Protein 2BK9 (pdb70)

Organism: Drosophila melanogaster (NCBI:txid7227)

Structure (mmCIF, N/CA/C/O backbone):
data_2BK9
#
_entry.id   2BK9
#
_cell.length_a   41.752
_cell.length_b   55.835
_cell.length_c   56.163
_cell.angle_alpha   90.00
_cell.angle_beta   90.00
_cell.angle_gamma   90.00
#
_symmetry.space_group_name_H-M   'P 21 21 21'
#
loop_
_entity.id
_entity.type
_entity.pdbx_description
1 polymer CG9734-PA
2 non-polymer 'PROTOPORPHYRIN IX CONTAINING FE'
3 non-polymer '3-CYCLOHEXYL-1-PROPYLSULFONIC ACID'
4 non-polymer 'MAGNESIUM ION'
5 non-polymer 'CHLORIDE ION'
6 water water
#
loop_
_atom_site.group_PDB
_atom_site.id
_atom_site.type_symbol
_atom_site.label_atom_id
_atom_site.label_alt_id
_atom_site.label_comp_id
_atom_site.label_asym_id
_atom_site.label_entity_id
_atom_site.label_seq_id
_atom_site.pdbx_PDB_ins_code
_atom_site.Cartn_x
_atom_site.Cartn_y
_atom_site.Cartn_z
_atom_site.occupancy
_atom_site.B_iso_or_equiv
_atom_site.auth_seq_id
_atom_site.auth_comp_id
_atom_site.auth_asym_id
_atom_site.auth_atom_id
_atom_site.pdbx_PDB_model_num
ATOM 1 N N . MET A 1 1 ? -12.803 13.310 6.870 1.00 23.26 1 MET A N 1
ATOM 2 C CA . MET A 1 1 ? -12.843 12.470 5.676 1.00 21.00 1 MET A CA 1
ATOM 3 C C . MET A 1 1 ? -14.288 12.088 5.451 1.00 19.26 1 MET A C 1
ATOM 4 O O . MET A 1 1 ? -14.948 11.564 6.366 1.00 21.45 1 MET A O 1
ATOM 20 N N . ASN A 1 2 ? -14.794 12.389 4.262 1.00 17.25 2 ASN A N 1
ATOM 21 C CA . ASN A 1 2 ? -16.207 12.192 3.991 1.00 16.27 2 ASN A CA 1
ATOM 22 C C . ASN A 1 2 ? -16.479 10.735 3.674 1.00 14.74 2 ASN A C 1
ATOM 23 O O . ASN A 1 2 ? -15.555 9.875 3.582 1.00 13.18 2 ASN A O 1
ATOM 34 N N . SER A 1 3 ? -17.765 10.425 3.565 1.00 14.52 3 SER A N 1
ATOM 35 C CA . SER A 1 3 ? -18.131 9.032 3.473 1.00 13.49 3 SER A CA 1
ATOM 36 C C . SER A 1 3 ? -17.628 8.419 2.158 1.00 12.46 3 SER A C 1
ATOM 37 O O . SER A 1 3 ? -17.252 7.225 2.141 1.00 11.53 3 SER A O 1
ATOM 50 N N . ASP A 1 4 ? -17.605 9.205 1.082 1.00 13.30 4 ASP A N 1
ATOM 51 C CA . ASP A 1 4 ? -17.055 8.739 -0.183 1.00 12.66 4 ASP A CA 1
ATOM 52 C C . ASP A 1 4 ? -15.572 8.372 -0.023 1.00 10.57 4 ASP A C 1
ATOM 53 O O . ASP A 1 4 ? -15.120 7.386 -0.565 1.00 10.47 4 ASP A O 1
ATOM 62 N N . GLU A 1 5 ? -14.825 9.170 0.704 1.00 10.53 5 GLU A N 1
ATOM 63 C CA . GLU A 1 5 ? -13.406 8.972 0.861 1.00 10.15 5 GLU A CA 1
ATOM 64 C C . GLU A 1 5 ? -13.129 7.690 1.666 1.00 8.85 5 GLU A C 1
ATOM 65 O O . GLU A 1 5 ? -12.217 6.925 1.347 1.00 7.88 5 GLU A O 1
ATOM 77 N N . VAL A 1 6 ? -13.854 7.490 2.740 1.00 8.22 6 VAL A N 1
ATOM 78 C CA . VAL A 1 6 ? -13.710 6.255 3.502 1.00 8.45 6 VAL A CA 1
ATOM 79 C C . VAL A 1 6 ? -13.961 5.050 2.637 1.00 7.29 6 VAL A C 1
ATOM 80 O O . VAL A 1 6 ? -13.219 4.074 2.666 1.00 7.75 6 VAL A O 1
ATOM 93 N N . GLN A 1 7 ? -15.033 5.089 1.869 1.00 7.51 7 GLN A N 1
ATOM 94 C CA . GLN A 1 7 ? -15.376 3.965 1.020 1.00 7.56 7 GLN A CA 1
ATOM 95 C C . GLN A 1 7 ? -14.295 3.736 -0.011 1.00 6.77 7 GLN A C 1
ATOM 96 O O . GLN A 1 7 ? -13.967 2.601 -0.335 1.00 7.06 7 GLN A O 1
ATOM 110 N N . LEU A 1 8 ? -13.770 4.799 -0.590 1.00 7.28 8 LEU A N 1
ATOM 111 C CA . LEU A 1 8 ? -12.711 4.667 -1.575 1.00 7.21 8 LEU A CA 1
ATOM 112 C C . LEU A 1 8 ? -11.479 3.976 -0.986 1.00 6.44 8 LEU A C 1
ATOM 113 O O . LEU A 1 8 ? -10.893 3.106 -1.603 1.00 6.11 8 LEU A O 1
ATOM 142 N N . ILE A 1 9 ? -11.090 4.393 0.205 1.00 5.70 9 ILE A N 1
ATOM 143 C CA . ILE A 1 9 ? -9.946 3.746 0.881 1.00 6.07 9 ILE A CA 1
ATOM 144 C C . ILE A 1 9 ? -10.249 2.250 1.088 1.00 5.67 9 ILE A C 1
ATOM 145 O O . ILE A 1 9 ? -9.441 1.395 0.743 1.00 6.09 9 ILE A O 1
ATOM 168 N N . LYS A 1 10 ? -11.411 1.948 1.616 1.00 6.15 10 LYS A N 1
ATOM 169 C CA . LYS A 1 10 ? -11.736 0.554 1.869 1.00 6.81 10 LYS A CA 1
ATOM 170 C C . LYS A 1 10 ? -11.697 -0.292 0.616 1.00 6.38 10 LYS A C 1
ATOM 171 O O . LYS A 1 10 ? -11.116 -1.379 0.601 1.00 7.11 10 LYS A O 1
ATOM 190 N N . LYS A 1 11 ? -12.340 0.180 -0.426 1.00 6.59 11 LYS A N 1
ATOM 191 C CA . LYS A 1 11 ? -12.452 -0.609 -1.634 1.00 6.43 11 LYS A CA 1
ATOM 192 C C . LYS A 1 11 ? -11.089 -0.743 -2.334 1.00 5.59 11 LYS A C 1
ATOM 193 O O . LYS A 1 11 ? -10.753 -1.819 -2.791 1.00 7.21 11 LYS A O 1
ATOM 212 N N . THR A 1 12 ? -10.317 0.331 -2.436 1.00 5.95 12 THR A N 1
ATOM 213 C CA . THR A 1 12 ? -9.009 0.233 -3.099 1.00 5.50 12 THR A CA 1
ATOM 214 C C . THR A 1 12 ? -8.012 -0.572 -2.284 1.00 5.87 12 THR A C 1
ATOM 215 O O . THR A 1 12 ? -7.142 -1.211 -2.877 1.00 7.34 12 THR A O 1
ATOM 226 N N . TRP A 1 13 ? -8.153 -0.604 -0.972 1.00 5.29 13 TRP A N 1
ATOM 227 C CA . TRP A 1 13 ? -7.280 -1.403 -0.130 1.00 5.19 13 TRP A CA 1
ATOM 228 C C . TRP A 1 13 ? -7.439 -2.903 -0.374 1.00 5.22 13 TRP A C 1
ATOM 229 O O . TRP A 1 13 ? -6.494 -3.634 -0.175 1.00 4.98 13 TRP A O 1
ATOM 250 N N . GLU A 1 14 ? -8.624 -3.325 -0.831 1.00 5.64 14 GLU A N 1
ATOM 251 C CA . GLU A 1 14 ? -8.870 -4.739 -1.014 1.00 6.15 14 GLU A CA 1
ATOM 252 C C . GLU A 1 14 ? -7.807 -5.370 -1.908 1.00 5.62 14 GLU A C 1
ATOM 253 O O . GLU A 1 14 ? -7.497 -6.544 -1.730 1.00 6.87 14 GLU A O 1
ATOM 265 N N . ILE A 1 15 ? -7.324 -4.661 -2.922 1.00 6.05 15 ILE A N 1
ATOM 266 C CA . ILE A 1 15 ? -6.369 -5.248 -3.864 1.00 6.07 15 ILE A CA 1
ATOM 267 C C . ILE A 1 15 ? -5.023 -5.540 -3.175 1.00 5.52 15 ILE A C 1
ATOM 268 O O . ILE A 1 15 ? -4.621 -6.697 -3.096 1.00 6.41 15 ILE A O 1
ATOM 284 N N . PRO A 1 16 ? -4.297 -4.552 -2.643 1.00 4.85 16 PRO A N 1
ATOM 285 C CA . PRO A 1 16 ? -2.981 -4.862 -2.045 1.00 5.10 16 PRO A CA 1
ATOM 286 C C . PRO A 1 16 ? -3.115 -5.737 -0.809 1.00 5.11 16 PRO A C 1
ATOM 287 O O . PRO A 1 16 ? -2.214 -6.540 -0.542 1.00 5.67 16 PRO A O 1
ATOM 298 N N . VAL A 1 17 ? -4.167 -5.600 -0.013 1.00 5.02 17 VAL A N 1
ATOM 299 C CA . VAL A 1 17 ? -4.267 -6.382 1.200 1.00 5.33 17 VAL A CA 1
ATOM 300 C C . VAL A 1 17 ? -4.562 -7.844 0.891 1.00 5.44 17 VAL A C 1
ATOM 301 O O . VAL A 1 17 ? -4.374 -8.711 1.759 1.00 6.38 17 VAL A O 1
ATOM 314 N N . ALA A 1 18 ? -5.001 -8.175 -0.328 1.00 5.27 18 ALA A N 1
ATOM 315 C CA . ALA A 1 18 ? -5.218 -9.552 -0.706 1.00 5.73 18 ALA A CA 1
ATOM 316 C C . ALA A 1 18 ? -3.923 -10.344 -0.674 1.00 5.21 18 ALA A C 1
ATOM 317 O O . ALA A 1 18 ? -3.948 -11.568 -0.532 1.00 6.12 18 ALA A O 1
ATOM 324 N N . THR A 1 19 ? -2.788 -9.676 -0.834 1.00 5.45 19 THR A N 1
ATOM 325 C CA . THR A 1 19 ? -1.466 -10.308 -0.865 1.00 5.48 19 THR A CA 1
ATOM 326 C C . THR A 1 19 ? -0.526 -9.620 0.108 1.00 5.38 19 THR A C 1
ATOM 327 O O . THR A 1 19 ? 0.391 -8.907 -0.306 1.00 5.59 19 THR A O 1
ATOM 338 N N . PRO A 1 20 ? -0.710 -9.813 1.393 1.00 5.73 20 PRO A N 1
ATOM 339 C CA . PRO A 1 20 ? 0.182 -9.109 2.345 1.00 6.16 20 PRO A CA 1
ATOM 340 C C . PRO A 1 20 ? 1.663 -9.383 2.125 1.00 6.13 20 PRO A C 1
ATOM 341 O O . PRO A 1 20 ? 2.466 -8.482 2.267 1.00 6.46 20 PRO A O 1
ATOM 352 N N . THR A 1 21 ? 2.024 -10.608 1.765 1.00 5.37 21 THR A N 1
ATOM 353 C CA . THR A 1 21 ? 3.424 -10.954 1.590 1.00 6.02 21 THR A CA 1
ATOM 354 C C . THR A 1 21 ? 4.045 -10.103 0.479 1.00 5.34 21 THR A C 1
ATOM 355 O O . THR A 1 21 ? 5.034 -9.399 0.691 1.00 5.45 21 THR A O 1
ATOM 366 N N . ASP A 1 22 ? 3.455 -10.144 -0.695 1.00 4.70 22 ASP A N 1
ATOM 367 C CA . ASP A 1 22 ? 4.029 -9.378 -1.808 1.00 4.67 22 ASP A CA 1
ATOM 368 C C . ASP A 1 22 ? 3.923 -7.889 -1.611 1.00 4.98 22 ASP A C 1
ATOM 369 O O . ASP A 1 22 ? 4.826 -7.140 -1.966 1.00 4.76 22 ASP A O 1
ATOM 378 N N . SER A 1 23 ? 2.776 -7.433 -1.105 1.00 4.90 23 SER A N 1
ATOM 379 C CA . SER A 1 23 ? 2.548 -6.004 -0.960 1.00 5.00 23 SER A CA 1
ATOM 380 C C . SER A 1 23 ? 3.508 -5.421 0.081 1.00 4.50 23 SER A C 1
ATOM 381 O O . SER A 1 23 ? 4.111 -4.377 -0.117 1.00 4.97 23 SER A O 1
ATOM 389 N N . GLY A 1 24 ? 3.608 -6.110 1.204 1.00 4.86 24 GLY A N 1
ATOM 390 C CA . GLY A 1 24 ? 4.567 -5.673 2.227 1.00 4.60 24 GLY A CA 1
ATOM 391 C C . GLY A 1 24 ? 6.004 -5.742 1.738 1.00 4.41 24 GLY A C 1
ATOM 392 O O . GLY A 1 24 ? 6.793 -4.860 2.062 1.00 5.17 24 GLY A O 1
ATOM 396 N N . ALA A 1 25 ? 6.348 -6.764 0.968 1.00 4.52 25 ALA A N 1
ATOM 397 C CA . ALA A 1 25 ? 7.705 -6.867 0.449 1.00 4.71 25 ALA A CA 1
ATOM 398 C C . ALA A 1 25 ? 7.992 -5.758 -0.556 1.00 4.25 2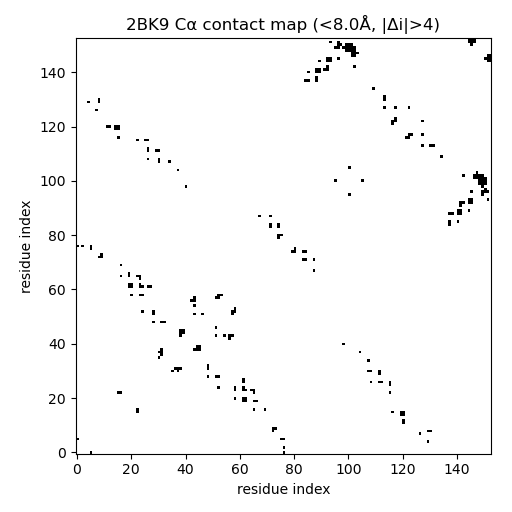5 ALA A C 1
ATOM 399 O O . ALA A 1 25 ? 9.118 -5.264 -0.606 1.00 4.71 25 ALA A O 1
ATOM 406 N N . ALA A 1 26 ? 6.990 -5.339 -1.322 1.00 4.17 26 ALA A N 1
ATOM 407 C CA . ALA A 1 26 ? 7.194 -4.223 -2.250 1.00 4.47 26 ALA A CA 1
ATOM 408 C C . ALA A 1 26 ? 7.523 -2.943 -1.482 1.00 4.80 26 ALA A C 1
ATOM 409 O O . ALA A 1 26 ? 8.409 -2.170 -1.855 1.00 5.32 26 ALA A O 1
ATOM 416 N N . ILE A 1 27 ? 6.794 -2.691 -0.408 1.00 4.32 27 ILE A N 1
ATOM 417 C CA . ILE A 1 27 ? 7.050 -1.555 0.440 1.00 4.64 27 ILE A CA 1
ATOM 418 C C . ILE A 1 27 ? 8.447 -1.627 1.028 1.00 4.62 27 ILE A C 1
ATOM 419 O O . ILE A 1 27 ? 9.247 -0.679 0.921 1.00 4.94 27 ILE A O 1
ATOM 435 N N . LEU A 1 28 ? 8.768 -2.742 1.682 1.00 4.37 28 LEU A N 1
ATOM 436 C CA . LEU A 1 28 ? 10.005 -2.757 2.435 1.00 4.76 28 LEU A CA 1
ATOM 437 C C . LEU A 1 28 ? 11.240 -2.897 1.558 1.00 5.20 28 LEU A C 1
ATOM 438 O O . LEU A 1 28 ? 12.259 -2.277 1.845 1.00 5.75 28 LEU A O 1
ATOM 467 N N . THR A 1 29 ? 11.173 -3.663 0.475 1.00 4.75 29 THR A N 1
ATOM 468 C CA . THR A 1 29 ? 12.304 -3.656 -0.441 1.00 4.93 29 THR A CA 1
ATOM 469 C C . THR A 1 29 ? 12.548 -2.257 -1.020 1.00 5.43 29 THR A C 1
ATOM 470 O O . THR A 1 29 ? 13.699 -1.855 -1.146 1.00 6.49 29 THR A O 1
ATOM 481 N N . GLN A 1 30 ? 11.486 -1.521 -1.351 1.00 5.15 30 GLN A N 1
ATOM 482 C CA . GLN A 1 30 ? 11.679 -0.198 -1.919 1.00 5.75 30 GLN A CA 1
ATOM 483 C C . GLN A 1 30 ? 12.294 0.745 -0.883 1.00 5.39 30 GLN A C 1
ATOM 484 O O . GLN A 1 30 ? 13.157 1.554 -1.195 1.00 6.16 30 GLN A O 1
ATOM 498 N N . PHE A 1 31 ? 11.805 0.639 0.343 1.00 5.01 31 PHE A N 1
ATOM 499 C CA . PHE A 1 31 ? 12.358 1.421 1.439 1.00 4.53 31 PHE A CA 1
ATOM 500 C C . PHE A 1 31 ? 13.874 1.209 1.544 1.00 4.45 31 PHE A C 1
ATOM 501 O O . PHE A 1 31 ? 14.633 2.162 1.611 1.00 5.09 31 PHE A O 1
ATOM 518 N N . PHE A 1 32 ? 14.282 -0.047 1.567 1.00 4.44 32 PHE A N 1
ATOM 519 C CA . PHE A 1 32 ? 15.704 -0.334 1.740 1.00 5.30 32 PHE A CA 1
ATOM 520 C C . PHE A 1 32 ? 16.530 -0.057 0.483 1.00 5.26 32 PHE A C 1
ATOM 521 O O . PHE A 1 32 ? 17.700 0.273 0.587 1.00 6.38 32 PHE A O 1
ATOM 538 N N . ASN A 1 33 ? 15.924 -0.209 -0.689 1.00 5.20 33 ASN A N 1
ATOM 539 C CA . ASN A 1 33 ? 16.634 0.111 -1.925 1.00 5.08 33 ASN A CA 1
ATOM 540 C C . ASN A 1 33 ? 16.939 1.578 -2.031 1.00 5.51 33 ASN A C 1
ATOM 541 O O . ASN A 1 33 ? 18.057 1.979 -2.368 1.00 6.88 33 ASN A O 1
ATOM 552 N N . ARG A 1 34 ? 15.930 2.414 -1.763 1.00 5.23 34 ARG A N 1
ATOM 553 C CA . ARG A 1 34 ? 16.112 3.884 -1.827 1.00 5.45 34 ARG A CA 1
ATOM 554 C C . ARG A 1 34 ? 16.899 4.414 -0.633 1.00 5.37 34 ARG A C 1
ATOM 555 O O . ARG A 1 34 ? 17.649 5.351 -0.786 1.00 6.59 34 ARG A O 1
ATOM 576 N N . PHE A 1 35 ? 16.681 3.823 0.532 1.00 5.19 35 PHE A N 1
ATOM 577 C CA . PHE A 1 35 ? 17.167 4.368 1.793 1.00 4.92 35 PHE A CA 1
ATOM 578 C C . PHE A 1 35 ? 17.869 3.261 2.593 1.00 4.75 35 PHE A C 1
ATOM 579 O O . PHE A 1 35 ? 17.373 2.813 3.622 1.00 5.11 35 PHE A O 1
ATOM 596 N N . PRO A 1 36 ? 19.007 2.790 2.088 1.00 5.49 36 PRO A N 1
ATOM 597 C CA . PRO A 1 36 ? 19.672 1.631 2.685 1.00 5.89 36 PRO A CA 1
ATOM 598 C C . PRO A 1 36 ? 20.147 1.775 4.113 1.00 5.93 36 PRO A C 1
ATOM 599 O O . PRO A 1 36 ? 20.331 0.767 4.772 1.00 6.23 36 PRO A O 1
ATOM 610 N N . SER A 1 37 ? 20.315 2.986 4.600 1.00 5.85 37 SER A N 1
ATOM 611 C CA . SER A 1 37 ? 20.751 3.136 5.974 1.00 6.61 37 SER A CA 1
ATOM 612 C C . SER A 1 37 ? 19.786 2.441 6.933 1.00 5.85 37 SER A C 1
ATOM 613 O O . SER A 1 37 ? 20.217 1.936 7.961 1.00 7.49 37 SER A O 1
ATOM 621 N N . ASN A 1 38 ? 18.502 2.372 6.574 1.00 5.39 38 ASN A N 1
ATOM 622 C CA . ASN A 1 38 ? 17.501 1.784 7.427 1.00 5.30 38 ASN A CA 1
ATOM 623 C C . ASN A 1 38 ? 17.714 0.273 7.645 1.00 5.30 38 ASN A C 1
ATOM 624 O O . ASN A 1 38 ? 17.283 -0.249 8.650 1.00 5.69 38 ASN A O 1
ATOM 635 N N . LEU A 1 39 ? 18.383 -0.404 6.705 1.00 5.62 39 LEU A N 1
ATOM 636 C CA . LEU A 1 39 ? 18.691 -1.805 6.897 1.00 6.04 39 LEU A CA 1
ATOM 637 C C . LEU A 1 39 ? 19.416 -2.074 8.175 1.00 6.60 39 LEU A C 1
ATOM 638 O O . LEU A 1 39 ? 19.234 -3.130 8.785 1.00 7.60 39 LEU A O 1
ATOM 667 N N . GLU A 1 40 ? 20.292 -1.149 8.574 1.00 6.48 40 GLU A N 1
ATOM 668 C CA . GLU A 1 40 ? 21.159 -1.366 9.695 1.00 7.88 40 GLU A CA 1
ATOM 669 C C . GLU A 1 40 ? 20.398 -1.504 10.996 1.00 7.88 40 GLU A C 1
ATOM 670 O O . GLU A 1 40 ? 20.960 -2.014 11.980 1.00 8.81 40 GLU A O 1
ATOM 682 N N . LYS A 1 41 ? 19.151 -1.064 11.055 1.00 6.53 41 LYS A N 1
ATOM 683 C CA . LYS A 1 41 ? 18.354 -1.174 12.260 1.00 6.94 41 LYS A CA 1
ATOM 684 C C . LYS A 1 41 ? 17.878 -2.605 12.516 1.00 7.03 41 LYS A C 1
ATOM 685 O O . LYS A 1 41 ? 17.440 -2.906 13.601 1.00 7.99 41 LYS A O 1
ATOM 704 N N . PHE A 1 42 ? 17.934 -3.460 11.493 1.00 7.25 42 PHE A N 1
ATOM 705 C CA . PHE A 1 42 ? 17.331 -4.796 11.550 1.00 7.50 42 PHE A CA 1
ATOM 706 C C . PHE A 1 42 ? 18.397 -5.881 11.623 1.00 8.33 42 PHE A C 1
ATOM 707 O O . PHE A 1 42 ? 19.484 -5.744 11.085 1.00 8.97 42 PHE A O 1
ATOM 724 N N . PRO A 1 43 ? 18.042 -7.051 12.144 1.00 9.44 43 PRO A N 1
ATOM 725 C CA . PRO A 1 43 ? 19.001 -8.157 12.205 1.00 10.68 43 PRO A CA 1
ATOM 726 C C . PRO A 1 43 ? 19.422 -8.720 10.863 1.00 9.84 43 PRO A C 1
ATOM 727 O O . PRO A 1 43 ? 20.481 -9.312 10.720 1.00 11.35 43 PRO A O 1
ATOM 738 N N . PHE A 1 44 ? 18.595 -8.476 9.859 1.00 9.09 44 PHE A N 1
ATOM 739 C CA . PHE A 1 44 ? 18.851 -8.869 8.496 1.00 8.86 44 PHE A CA 1
ATOM 740 C C . PHE A 1 44 ? 19.632 -7.825 7.710 1.00 8.32 44 PHE A C 1
ATOM 741 O O . PHE A 1 44 ? 19.659 -7.874 6.480 1.00 8.13 44 PHE A O 1
ATOM 758 N N . ARG A 1 45 ? 20.316 -6.918 8.416 1.00 8.30 45 ARG A N 1
ATOM 759 C CA . ARG A 1 45 ? 21.067 -5.861 7.781 1.00 9.07 45 ARG A CA 1
ATOM 760 C C . ARG A 1 45 ? 22.012 -6.275 6.686 1.00 8.95 45 ARG A C 1
ATOM 761 O O . ARG A 1 45 ? 22.230 -5.476 5.771 1.00 10.95 45 ARG A O 1
ATOM 782 N N . ASP A 1 46 ? 22.600 -7.463 6.788 1.00 9.73 46 ASP A N 1
ATOM 783 C CA . ASP A 1 46 ? 23.566 -7.915 5.790 1.00 10.33 46 ASP A CA 1
ATOM 784 C C . ASP A 1 46 ? 23.017 -8.886 4.754 1.00 10.63 46 ASP A C 1
ATOM 785 O O . ASP A 1 46 ? 23.791 -9.458 3.998 1.00 13.61 46 ASP A O 1
ATOM 794 N N . VAL A 1 47 ? 21.716 -9.085 4.712 1.00 9.17 47 VAL A N 1
ATOM 795 C CA . VAL A 1 47 ? 21.113 -9.941 3.704 1.00 8.72 47 VAL A CA 1
ATOM 796 C C . VAL A 1 47 ? 21.122 -9.182 2.393 1.00 9.67 47 VAL A C 1
ATOM 797 O O . VAL A 1 47 ? 20.688 -8.016 2.349 1.00 10.51 47 VAL A O 1
ATOM 810 N N . PRO A 1 48 ? 21.602 -9.817 1.312 1.00 10.83 48 PRO A N 1
ATOM 811 C CA . PRO A 1 48 ? 21.570 -9.166 0.003 1.00 11.07 48 PRO A CA 1
ATOM 812 C C . PRO A 1 48 ? 20.191 -8.656 -0.396 1.00 9.73 48 PRO A C 1
ATOM 813 O O . PRO A 1 48 ? 19.195 -9.316 -0.081 1.00 8.45 48 PRO A O 1
ATOM 824 N N . LEU A 1 49 ? 20.124 -7.525 -1.098 1.00 11.06 49 LEU A N 1
ATOM 825 C CA . LEU A 1 49 ? 18.839 -6.944 -1.436 1.00 10.21 49 LEU A CA 1
ATOM 826 C C . LEU A 1 49 ? 17.866 -7.959 -2.070 1.00 8.80 49 LEU A C 1
ATOM 827 O O . LEU A 1 49 ? 16.684 -7.999 -1.720 1.00 9.90 49 LEU A O 1
ATOM 843 N N . GLU A 1 50 ? 18.352 -8.746 -3.025 1.00 7.60 50 GLU A N 1
ATOM 844 C CA . GLU A 1 50 ? 17.511 -9.702 -3.731 1.00 7.48 50 GLU A CA 1
ATOM 845 C C . GLU A 1 50 ? 17.018 -10.841 -2.877 1.00 6.62 50 GLU A C 1
ATOM 846 O O . GLU A 1 50 ? 16.155 -11.565 -3.303 1.00 7.19 50 GLU A O 1
ATOM 858 N N . GLU A 1 51 ? 17.655 -11.034 -1.718 1.00 5.74 51 GLU A N 1
ATOM 859 C CA . GLU A 1 51 ? 17.300 -12.092 -0.795 1.00 6.11 51 GLU A CA 1
ATOM 860 C C . GLU A 1 51 ? 16.468 -11.613 0.373 1.00 5.56 51 GLU A C 1
ATOM 861 O O . GLU A 1 51 ? 16.034 -12.420 1.179 1.00 6.13 51 GLU A O 1
ATOM 873 N N . LEU A 1 52 ? 16.227 -10.304 0.506 1.00 5.92 52 LEU A N 1
ATOM 874 C CA . LEU A 1 52 ? 15.497 -9.820 1.658 1.00 6.44 52 LEU A CA 1
ATOM 875 C C . LEU A 1 52 ? 14.144 -10.473 1.826 1.00 6.20 52 LEU A C 1
ATOM 876 O O . LEU A 1 52 ? 13.764 -10.801 2.944 1.00 6.47 52 LEU A O 1
ATOM 892 N N . SER A 1 53 ? 13.379 -10.631 0.748 1.00 6.01 53 SER A N 1
ATOM 893 C CA . SER A 1 53 ? 12.025 -11.141 0.908 1.00 6.81 53 SER A CA 1
ATOM 894 C C . SER A 1 53 ? 11.995 -12.593 1.352 1.00 6.63 53 SER A C 1
ATOM 895 O O . SER A 1 53 ? 10.943 -13.062 1.794 1.00 7.82 53 SER A O 1
ATOM 903 N N . GLY A 1 54 ? 13.135 -13.303 1.260 1.00 5.91 54 GLY A N 1
ATOM 904 C CA . GLY A 1 54 ? 13.213 -14.639 1.798 1.00 6.91 54 GLY A CA 1
ATOM 905 C C . GLY A 1 54 ? 13.508 -14.707 3.263 1.00 6.08 54 GLY A C 1
ATOM 906 O O . GLY A 1 54 ? 13.486 -15.804 3.831 1.00 7.44 54 GLY A O 1
ATOM 910 N N . ASN A 1 55 ? 13.776 -13.598 3.896 1.00 5.65 55 ASN A N 1
ATOM 911 C CA . ASN A 1 55 ? 14.177 -13.603 5.296 1.00 4.97 55 ASN A CA 1
ATOM 912 C C . ASN A 1 55 ? 12.926 -13.506 6.167 1.00 5.39 55 ASN A C 1
ATOM 913 O O . ASN A 1 55 ? 12.058 -12.671 5.956 1.00 5.73 55 ASN A O 1
ATOM 924 N N . ALA A 1 56 ? 12.853 -14.370 7.162 1.00 5.90 56 ALA A N 1
ATOM 925 C CA . ALA A 1 56 ? 11.659 -14.457 7.986 1.00 6.56 56 ALA A CA 1
ATOM 926 C C . ALA A 1 56 ? 11.364 -13.189 8.795 1.00 6.59 56 ALA A C 1
ATOM 927 O O . ALA A 1 56 ? 10.208 -12.801 8.942 1.00 6.50 56 ALA A O 1
ATOM 934 N N . ARG A 1 57 ? 12.406 -12.546 9.286 1.00 6.13 57 ARG A N 1
ATOM 935 C CA . ARG A 1 57 ? 12.197 -11.332 10.024 1.00 6.43 57 ARG A CA 1
ATOM 936 C C . ARG A 1 57 ? 11.807 -10.179 9.115 1.00 5.85 57 ARG A C 1
ATOM 937 O O . ARG A 1 57 ? 11.016 -9.330 9.503 1.00 5.95 57 ARG A O 1
ATOM 958 N N . PHE A 1 58 ? 12.371 -10.115 7.913 1.00 5.44 58 PHE A N 1
ATOM 959 C CA . PHE A 1 58 ? 11.885 -9.172 6.944 1.00 5.24 58 PHE A CA 1
ATOM 960 C C . PHE A 1 58 ? 10.408 -9.381 6.695 1.00 5.31 58 PHE A C 1
ATOM 961 O O . PHE A 1 58 ? 9.612 -8.446 6.702 1.00 5.88 58 PHE A O 1
ATOM 978 N N . ARG A 1 59 ? 10.025 -10.629 6.481 1.00 5.33 59 ARG A N 1
ATOM 979 C CA . ARG A 1 59 ? 8.625 -10.953 6.195 1.00 6.10 59 ARG A CA 1
ATOM 980 C C . ARG A 1 59 ? 7.706 -10.557 7.343 1.00 6.24 59 ARG A C 1
ATOM 981 O O . ARG A 1 59 ? 6.620 -10.065 7.107 1.00 7.24 59 ARG A O 1
ATOM 1020 N N . ALA A 1 60 ? 8.184 -10.729 8.571 1.00 6.20 60 ALA A N 1
ATOM 1021 C CA . ALA A 1 60 ? 7.396 -10.364 9.703 1.00 6.71 60 ALA A CA 1
ATOM 1022 C C . ALA A 1 60 ? 7.154 -8.852 9.728 1.00 6.46 60 ALA A C 1
ATOM 1023 O O . ALA A 1 60 ? 6.053 -8.418 10.000 1.00 7.68 60 ALA A O 1
ATOM 1030 N N . HIS A 1 61 ? 8.187 -8.051 9.478 1.00 5.90 61 HIS A N 1
ATOM 1031 C CA . HIS A 1 61 ? 7.985 -6.604 9.510 1.00 6.17 61 HIS A CA 1
ATOM 1032 C C . HIS A 1 61 ? 7.120 -6.131 8.348 1.00 6.31 61 HIS A C 1
ATOM 1033 O O . HIS A 1 61 ? 6.281 -5.258 8.497 1.00 6.84 61 HIS A O 1
ATOM 1047 N N . ALA A 1 62 ? 7.357 -6.724 7.167 1.00 6.21 62 ALA A N 1
ATOM 1048 C CA . ALA A 1 62 ? 6.563 -6.390 6.015 1.00 7.08 62 ALA A CA 1
ATOM 1049 C C . ALA A 1 62 ? 5.072 -6.626 6.297 1.00 7.72 62 ALA A C 1
ATOM 1050 O O . ALA A 1 62 ? 4.192 -5.835 5.950 1.00 7.66 62 ALA A O 1
ATOM 1057 N N . GLY A 1 63 ? 4.792 -7.779 6.876 1.00 8.63 63 GLY A N 1
ATOM 1058 C CA . GLY A 1 63 ? 3.430 -8.173 7.218 1.00 10.25 63 GLY A CA 1
ATOM 1059 C C . GLY A 1 63 ? 2.834 -7.285 8.289 1.00 8.43 63 GLY A C 1
ATOM 1060 O O . GLY A 1 63 ? 1.631 -6.966 8.221 1.00 10.57 63 GLY A O 1
ATOM 1064 N N . ARG A 1 64 ? 3.640 -6.820 9.242 1.00 9.34 64 ARG A N 1
ATOM 1065 C CA . ARG A 1 64 ? 3.176 -5.886 10.249 1.00 9.24 64 ARG A CA 1
ATOM 1066 C C . ARG A 1 64 ? 2.711 -4.605 9.630 1.00 8.46 64 ARG A C 1
ATOM 1067 O O . ARG A 1 64 ? 1.714 -4.051 10.058 1.00 8.57 64 ARG A O 1
ATOM 1088 N N . ILE A 1 65 ? 3.449 -4.070 8.682 1.00 7.20 65 ILE A N 1
ATOM 1089 C CA . ILE A 1 65 ? 3.019 -2.810 8.072 1.00 6.62 65 ILE A CA 1
ATOM 1090 C C . ILE A 1 65 ? 1.633 -3.016 7.448 1.00 6.34 65 ILE A C 1
ATOM 1091 O O . ILE A 1 65 ? 0.741 -2.200 7.614 1.00 6.89 65 ILE A O 1
ATOM 1107 N N . ILE A 1 66 ? 1.471 -4.087 6.680 1.00 5.96 66 ILE A N 1
ATOM 1108 C CA . ILE A 1 66 ? 0.162 -4.344 6.053 1.00 6.11 66 ILE A CA 1
ATOM 1109 C C . ILE A 1 66 ? -0.949 -4.527 7.096 1.00 6.44 66 ILE A C 1
ATOM 1110 O O . ILE A 1 66 ? -2.031 -3.959 6.964 1.00 6.17 66 ILE A O 1
ATOM 1126 N N . ARG A 1 67 ? -0.680 -5.306 8.133 1.00 5.89 67 ARG A N 1
ATOM 1127 C CA . ARG A 1 67 ? -1.711 -5.587 9.125 1.00 6.77 67 ARG A CA 1
ATOM 1128 C C . ARG A 1 67 ? -2.091 -4.371 9.934 1.00 6.07 67 ARG A C 1
ATOM 1129 O O . ARG A 1 67 ? -3.250 -4.208 10.291 1.00 6.77 67 ARG A O 1
ATOM 1150 N N . VAL A 1 68 ? -1.128 -3.512 10.269 1.00 5.92 68 VAL A N 1
ATOM 1151 C CA . VAL A 1 68 ? -1.447 -2.322 11.011 1.00 5.87 68 VAL A CA 1
ATOM 1152 C C . VAL A 1 68 ? -2.269 -1.351 10.157 1.00 5.50 68 VAL A C 1
ATOM 1153 O O . VAL A 1 68 ? -3.199 -0.731 10.661 1.00 5.41 68 VAL A O 1
ATOM 1166 N N . PHE A 1 69 ? -1.920 -1.201 8.888 1.00 5.49 69 PHE A N 1
ATOM 1167 C CA . PHE A 1 69 ? -2.798 -0.445 8.013 1.00 5.55 69 PHE A CA 1
ATOM 1168 C C . PHE A 1 69 ? -4.177 -1.070 7.899 1.00 5.40 69 PHE A C 1
ATOM 1169 O O . PHE A 1 69 ? -5.173 -0.374 7.923 1.00 5.76 69 PHE A O 1
ATOM 1186 N N . ASP A 1 70 ? -4.249 -2.396 7.843 1.00 5.90 70 ASP A N 1
ATOM 1187 C CA . ASP A 1 70 ? -5.559 -3.033 7.755 1.00 6.03 70 ASP A CA 1
ATOM 1188 C C . ASP A 1 70 ? -6.408 -2.743 9.003 1.00 6.68 70 ASP A C 1
ATOM 1189 O O . ASP A 1 70 ? -7.595 -2.420 8.899 1.00 6.86 70 ASP A O 1
ATOM 1198 N N . GLU A 1 71 ? -5.771 -2.842 10.160 1.00 6.16 71 GLU A N 1
ATOM 1199 C CA . GLU A 1 71 ? -6.456 -2.511 11.393 1.00 6.73 71 GLU A CA 1
ATOM 1200 C C . GLU A 1 71 ? -6.987 -1.077 11.409 1.00 6.72 71 GLU A C 1
ATOM 1201 O O . GLU A 1 71 ? -8.093 -0.808 11.904 1.00 8.40 71 GLU A O 1
ATOM 1213 N N . SER A 1 72 ? -6.189 -0.185 10.868 1.00 6.11 72 SER A N 1
ATOM 1214 C CA . SER A 1 72 ? -6.509 1.223 10.808 1.00 6.05 72 SER A CA 1
ATOM 1215 C C . SER A 1 72 ? -7.686 1.469 9.888 1.00 6.25 72 SER A C 1
ATOM 1216 O O . SER A 1 72 ? -8.634 2.219 10.222 1.00 6.64 72 SER A O 1
ATOM 1224 N N . ILE A 1 73 ? -7.670 0.850 8.727 1.00 5.61 73 ILE A N 1
ATOM 1225 C CA . ILE A 1 73 ? -8.714 1.062 7.755 1.00 5.96 73 ILE A CA 1
ATOM 1226 C C . ILE A 1 73 ? -10.026 0.500 8.258 1.00 7.48 73 ILE A C 1
ATOM 1227 O O . ILE A 1 73 ? -11.092 1.069 7.966 1.00 7.73 73 ILE A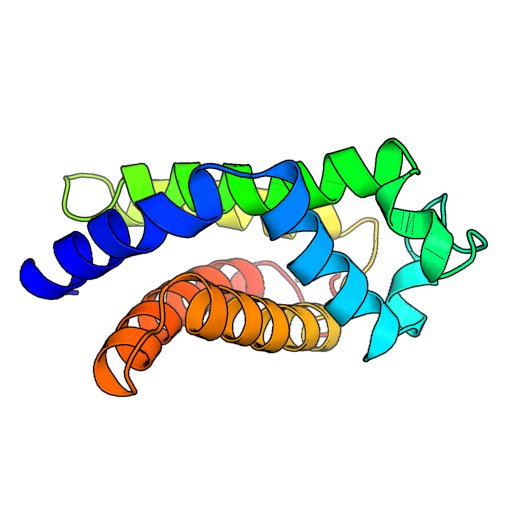 O 1
ATOM 1243 N N . GLN A 1 74 ? -9.967 -0.583 9.028 1.00 7.72 74 GLN A N 1
ATOM 1244 C CA . GLN A 1 74 ? -11.157 -1.174 9.580 1.00 9.08 74 GLN A CA 1
ATOM 1245 C C . GLN A 1 74 ? -11.978 -0.238 10.446 1.00 8.81 74 GLN A C 1
ATOM 1246 O O . GLN A 1 74 ? -13.192 -0.418 10.581 1.00 11.49 74 GLN A O 1
ATOM 1260 N N . VAL A 1 75 ? -11.356 0.730 11.119 1.00 8.10 75 VAL A N 1
ATOM 1261 C CA . VAL A 1 75 ? -12.079 1.598 12.028 1.00 8.65 75 VAL A CA 1
ATOM 1262 C C . VAL A 1 75 ? -12.689 2.823 11.385 1.00 7.95 75 VAL A C 1
ATOM 1263 O O . VAL A 1 75 ? -13.465 3.533 11.992 1.00 9.32 75 VAL A O 1
ATOM 1276 N N . LEU A 1 76 ? -12.320 3.094 10.142 1.00 8.55 76 LEU A N 1
ATOM 1277 C CA . LEU A 1 76 ? -12.746 4.345 9.508 1.00 8.61 76 LEU A CA 1
ATOM 1278 C C . LEU A 1 76 ? -14.252 4.499 9.345 1.00 10.46 76 LEU A C 1
ATOM 1279 O O . LEU A 1 76 ? -14.909 3.533 8.986 1.00 12.21 76 LEU A O 1
ATOM 1295 N N . GLY A 1 77 ? -14.718 5.744 9.523 1.00 12.38 77 GLY A N 1
ATOM 1296 C CA . GLY A 1 77 ? -16.092 6.174 9.313 1.00 13.49 77 GLY A CA 1
ATOM 1297 C C . GLY A 1 77 ? -17.068 5.797 10.363 1.00 12.96 77 GLY A C 1
ATOM 1298 O O . GLY A 1 77 ? -18.273 6.117 10.214 0.80 13.52 77 GLY A O 1
ATOM 1302 N N . GLN A 1 78 ? -16.600 5.084 11.396 1.00 11.29 78 GLN A N 1
ATOM 1303 C CA . GLN A 1 78 ? -17.450 4.669 12.496 1.00 11.47 78 GLN A CA 1
ATOM 1304 C C . GLN A 1 78 ? -17.016 5.249 13.788 1.00 9.58 78 GLN A C 1
ATOM 1305 O O . GLN A 1 78 ? -15.904 5.739 13.918 1.00 8.22 78 GLN A O 1
ATOM 1319 N N . ASP A 1 79 ? -17.917 5.145 14.741 1.00 9.95 79 ASP A N 1
ATOM 1320 C CA . ASP A 1 79 ? -17.685 5.802 15.990 1.00 8.86 79 ASP A CA 1
ATOM 1321 C C . ASP A 1 79 ? -16.420 5.256 16.602 1.00 7.43 79 ASP A C 1
ATOM 1322 O O . ASP A 1 79 ? -16.133 4.065 16.471 1.00 8.82 79 ASP A O 1
ATOM 1331 N N . GLY A 1 80 ? -15.645 6.109 17.255 1.00 7.20 80 GLY A N 1
ATOM 1332 C CA . GLY A 1 80 ? -14.405 5.726 17.873 1.00 7.76 80 GLY A CA 1
ATOM 1333 C C . GLY A 1 80 ? -13.212 5.713 16.943 1.00 6.90 80 GLY A C 1
ATOM 1334 O O . GLY A 1 80 ? -12.111 5.381 17.364 1.00 8.01 80 GLY A O 1
ATOM 1338 N N . ASP A 1 81 ? -13.392 6.124 15.707 1.00 6.95 81 ASP A N 1
ATOM 1339 C CA . ASP A 1 81 ? -12.318 6.085 14.737 1.00 7.51 81 ASP A CA 1
ATOM 1340 C C . ASP A 1 81 ? -11.081 6.853 15.175 1.00 5.92 81 ASP A C 1
ATOM 13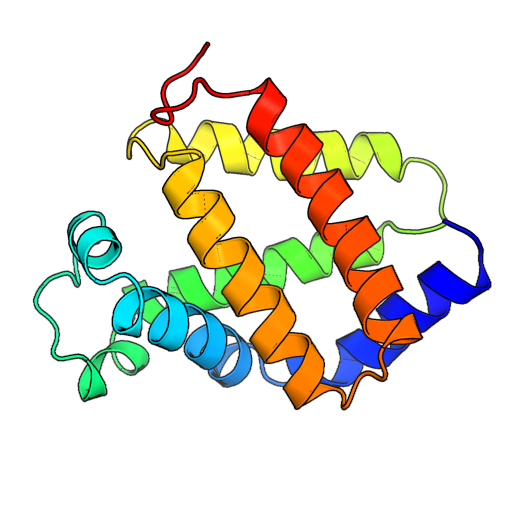41 O O . ASP A 1 81 ? -9.962 6.340 15.133 1.00 6.47 81 ASP A O 1
ATOM 1350 N N . LEU A 1 82 ? -11.244 8.117 15.558 1.00 6.41 82 LEU A N 1
ATOM 1351 C CA . LEU A 1 82 ? -10.101 8.949 15.902 1.00 6.56 82 LEU A CA 1
ATOM 1352 C C . LEU A 1 82 ? -9.342 8.385 17.103 1.00 5.90 82 LEU A C 1
ATOM 1353 O O . LEU A 1 82 ? -8.115 8.338 17.133 1.00 6.76 82 LEU A O 1
ATOM 1369 N N . GLU A 1 83 ? -10.105 7.926 18.077 1.00 6.13 83 GLU A N 1
ATOM 1370 C CA . GLU A 1 83 ? -9.549 7.315 19.281 1.00 6.67 83 GLU A CA 1
ATOM 1371 C C . GLU A 1 83 ? -8.767 6.043 18.955 1.00 5.90 83 GLU A C 1
ATOM 1372 O O . GLU A 1 83 ? -7.677 5.815 19.466 1.00 6.51 83 GLU A O 1
ATOM 1384 N N . LYS A 1 84 ? -9.364 5.197 18.126 1.00 5.78 84 LYS A N 1
ATOM 1385 C CA . LYS A 1 84 ? -8.719 3.943 17.807 1.00 6.04 84 LYS A CA 1
ATOM 1386 C C . LYS A 1 84 ? -7.464 4.155 16.973 1.00 5.97 84 LYS A C 1
ATOM 1387 O O . LYS A 1 84 ? -6.449 3.466 17.194 1.00 6.42 84 LYS A O 1
ATOM 1406 N N . LEU A 1 85 ? -7.480 5.117 16.054 1.00 5.35 85 LEU A N 1
ATOM 1407 C CA . LEU A 1 85 ? -6.262 5.449 15.303 1.00 5.65 85 LEU A CA 1
ATOM 1408 C C . LEU A 1 85 ? -5.172 5.979 16.218 1.00 5.44 85 LEU A C 1
ATOM 1409 O O . LEU A 1 85 ? -4.001 5.646 16.098 1.00 5.97 85 LEU A O 1
ATOM 1425 N N . ASP A 1 86 ? -5.558 6.853 17.147 1.00 6.15 86 ASP A N 1
ATOM 1426 C CA . ASP A 1 86 ? -4.588 7.406 18.072 1.00 6.43 86 ASP A CA 1
ATOM 1427 C C . ASP A 1 86 ? -3.952 6.269 18.872 1.00 6.17 86 ASP A C 1
ATOM 1428 O O . ASP A 1 86 ? -2.727 6.263 19.102 1.00 6.57 86 ASP A O 1
ATOM 1437 N N . GLU A 1 87 ? -4.758 5.312 19.321 1.00 6.08 87 GLU A N 1
ATOM 1438 C CA . GLU A 1 87 ? -4.232 4.187 20.061 1.00 6.14 87 GLU A CA 1
ATOM 1439 C C . GLU A 1 87 ? -3.259 3.384 19.216 1.00 6.02 87 GLU A C 1
ATOM 1440 O O . GLU A 1 87 ? -2.169 3.061 19.668 1.00 6.73 87 GLU A O 1
ATOM 1452 N N . ILE A 1 88 ? -3.686 2.974 18.037 1.00 5.66 88 ILE A N 1
ATOM 1453 C CA . ILE A 1 88 ? -2.869 2.129 17.171 1.00 5.44 88 ILE A CA 1
ATOM 1454 C C . ILE A 1 88 ? -1.507 2.785 16.959 1.00 5.70 88 ILE A C 1
ATOM 1455 O O . ILE A 1 88 ? -0.456 2.158 17.095 1.00 5.90 88 ILE A O 1
ATOM 1471 N N . TRP A 1 89 ? -1.545 4.028 16.513 1.00 5.60 89 TRP A N 1
ATOM 1472 C CA . TRP A 1 89 ? -0.325 4.661 15.985 1.00 5.24 89 TRP A CA 1
ATOM 1473 C C . TRP A 1 89 ? 0.566 5.227 17.081 1.00 5.33 89 TRP A C 1
ATOM 1474 O O . TRP A 1 89 ? 1.763 5.330 16.887 1.00 5.62 89 TRP A O 1
ATOM 1495 N N . THR A 1 90 ? -0.006 5.569 18.232 1.00 4.83 90 THR A N 1
ATOM 1496 C CA . THR A 1 90 ? 0.829 5.907 19.363 1.00 5.36 90 THR A CA 1
ATOM 1497 C C . THR A 1 90 ? 1.645 4.711 19.788 1.00 5.64 90 THR A C 1
ATOM 1498 O O . THR A 1 90 ? 2.846 4.799 20.068 1.00 5.57 90 THR A O 1
ATOM 1509 N N . LYS A 1 91 ? 1.016 3.542 19.774 1.00 5.85 91 LYS A N 1
ATOM 1510 C CA . LYS A 1 91 ? 1.719 2.324 20.149 1.00 5.80 91 LYS A CA 1
ATOM 1511 C C . LYS A 1 91 ? 2.820 1.995 19.132 1.00 5.70 91 LYS A C 1
ATOM 1512 O O . LYS A 1 91 ? 3.942 1.674 19.516 1.00 6.00 91 LYS A O 1
ATOM 1531 N N . ILE A 1 92 ? 2.537 2.144 17.854 1.00 5.68 92 ILE A N 1
ATOM 1532 C CA . ILE A 1 92 ? 3.594 1.951 16.858 1.00 6.35 92 ILE A CA 1
ATOM 1533 C C . ILE A 1 92 ? 4.750 2.913 17.114 1.00 5.26 92 ILE A C 1
ATOM 1534 O O . ILE A 1 92 ? 5.921 2.527 17.107 1.00 5.58 92 ILE A O 1
ATOM 1550 N N . ALA A 1 93 ? 4.458 4.174 17.359 1.00 5.01 93 ALA A N 1
ATOM 1551 C CA . ALA A 1 93 ? 5.508 5.155 17.568 1.00 5.66 93 ALA A CA 1
ATOM 1552 C C . ALA A 1 93 ? 6.371 4.757 18.770 1.00 4.88 93 ALA A C 1
ATOM 1553 O O . ALA A 1 93 ? 7.608 4.740 18.704 1.00 5.38 93 ALA A O 1
ATOM 1560 N N . VAL A 1 94 ? 5.713 4.442 19.862 1.00 4.96 94 VAL A N 1
ATOM 1561 C CA . VAL A 1 94 ? 6.481 4.136 21.057 1.00 5.84 94 VAL A CA 1
ATOM 1562 C C . VAL A 1 94 ? 7.278 2.853 20.849 1.00 5.23 94 VAL A C 1
ATOM 1563 O O . VAL A 1 94 ? 8.426 2.767 21.331 1.00 5.35 94 VAL A O 1
ATOM 1576 N N . SER A 1 95 ? 6.763 1.895 20.111 1.00 5.71 95 SER A N 1
ATOM 1577 C CA . SER A 1 95 ? 7.478 0.653 19.856 1.00 6.36 95 SER A CA 1
ATOM 1578 C C . SER A 1 95 ? 8.805 0.860 19.132 1.00 5.75 95 SER A C 1
ATOM 1579 O O . SER A 1 95 ? 9.680 0.005 19.220 1.00 7.13 95 SER A O 1
ATOM 1587 N N . HIS A 1 96 ? 8.970 1.930 18.384 1.00 5.37 96 HIS A N 1
ATOM 1588 C CA . HIS A 1 96 ? 10.200 2.170 17.648 1.00 5.40 96 HIS A CA 1
ATOM 1589 C C . HIS A 1 96 ? 11.198 3.036 18.393 1.00 5.06 96 HIS A C 1
ATOM 1590 O O . HIS A 1 96 ? 12.322 3.164 17.927 1.00 5.51 96 HIS A O 1
ATOM 1604 N N . ILE A 1 97 ? 10.820 3.635 19.517 1.00 5.15 97 ILE A N 1
ATOM 1605 C CA . ILE A 1 97 ? 11.751 4.477 20.280 1.00 4.65 97 ILE A CA 1
ATOM 1606 C C . ILE A 1 97 ? 13.057 3.765 20.590 1.00 4.84 97 ILE A C 1
ATOM 1607 O O . ILE A 1 97 ? 14.133 4.354 20.430 1.00 5.14 97 ILE A O 1
ATOM 1623 N N . PRO A 1 98 ? 13.036 2.475 20.955 1.00 5.57 98 PRO A N 1
ATOM 1624 C CA . PRO A 1 98 ? 14.282 1.744 21.198 1.00 7.16 98 PRO A CA 1
ATOM 1625 C C . PRO A 1 98 ? 15.135 1.486 19.968 1.00 7.08 98 PRO A C 1
ATOM 1626 O O . PRO A 1 98 ? 16.164 0.850 20.091 1.00 9.85 98 PRO A O 1
ATOM 1637 N N . ARG A 1 99 ? 14.650 1.829 18.803 1.00 5.57 99 ARG A N 1
ATOM 1638 C CA . ARG A 1 99 ? 15.385 1.671 17.579 1.00 5.08 99 ARG A CA 1
ATOM 1639 C C . ARG A 1 99 ? 15.708 3.012 16.918 1.00 4.88 99 ARG A C 1
ATOM 1640 O O . ARG A 1 99 ? 16.207 3.040 15.815 1.00 6.46 99 ARG A O 1
ATOM 1661 N N . THR A 1 100 ? 15.435 4.127 17.591 1.00 4.75 100 THR A N 1
ATOM 1662 C CA . THR A 1 100 ? 15.674 5.478 17.109 1.00 5.38 100 THR A CA 1
ATOM 1663 C C . THR A 1 100 ? 15.352 5.608 15.630 1.00 5.03 100 THR A C 1
ATOM 1664 O O . THR A 1 100 ? 16.205 6.010 14.828 1.00 5.97 100 THR A O 1
ATOM 1675 N N . VAL A 1 101 ? 14.107 5.311 15.288 1.00 4.93 101 VAL A N 1
ATOM 1676 C CA . VAL A 1 101 ? 13.565 5.530 13.964 1.00 4.99 101 VAL A CA 1
ATOM 1677 C C . 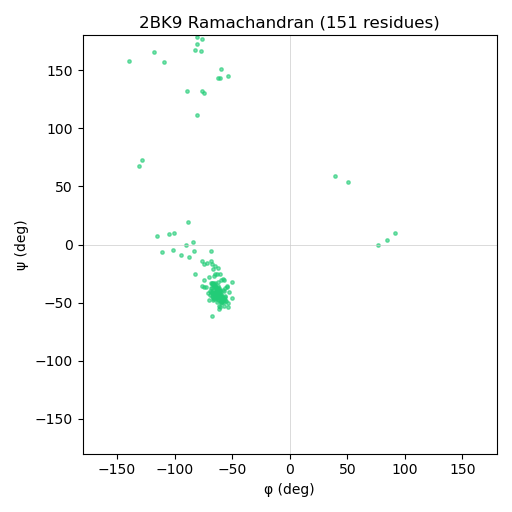VAL A 1 101 ? 13.176 7.003 13.843 1.00 4.11 101 VAL A C 1
ATOM 1678 O O . VAL A 1 101 ? 12.258 7.468 14.533 1.00 5.37 101 VAL A O 1
ATOM 1691 N N . SER A 1 102 ? 13.904 7.739 13.025 1.00 4.46 102 SER A N 1
ATOM 1692 C CA . SER A 1 102 ? 13.771 9.170 12.964 1.00 4.97 102 SER A CA 1
ATOM 1693 C C . SER A 1 102 ? 12.534 9.572 12.192 1.00 4.38 102 SER A C 1
ATOM 1694 O O . SER A 1 102 ? 11.965 8.796 11.422 1.00 5.00 102 SER A O 1
ATOM 1702 N N . LYS A 1 103 ? 12.166 10.848 12.310 1.00 4.98 103 LYS A N 1
ATOM 1703 C CA . LYS A 1 103 ? 11.107 11.340 11.469 1.00 5.08 103 LYS A CA 1
ATOM 1704 C C . LYS A 1 103 ? 11.473 11.260 9.977 1.00 5.51 103 LYS A C 1
ATOM 1705 O O . LYS A 1 103 ? 10.616 10.955 9.166 1.00 5.48 103 LYS A O 1
ATOM 1724 N N . GLU A 1 104 ? 12.748 11.497 9.641 1.00 5.28 104 GLU A N 1
ATOM 1725 C CA . GLU A 1 104 ? 13.178 11.297 8.285 1.00 5.69 104 GLU A CA 1
ATOM 1726 C C . GLU A 1 104 ? 12.950 9.860 7.811 1.00 5.17 104 GLU A C 1
ATOM 1727 O O . GLU A 1 104 ? 12.454 9.666 6.704 1.00 5.05 104 GLU A O 1
ATOM 1739 N N . SER A 1 105 ? 13.303 8.888 8.648 1.00 4.68 105 SER A N 1
ATOM 1740 C CA . SER A 1 105 ? 13.074 7.502 8.294 1.00 5.15 105 SER A CA 1
ATOM 1741 C C . SER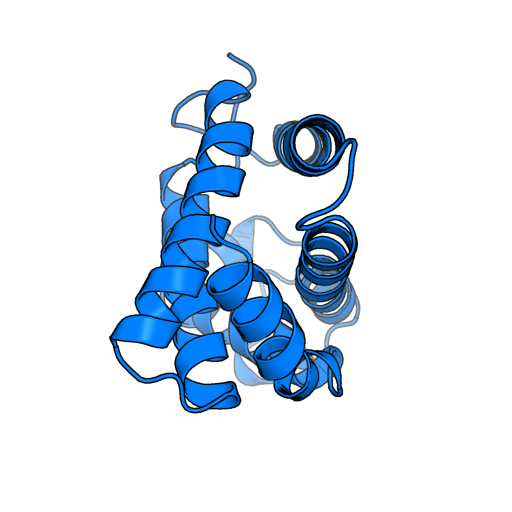 A 1 105 ? 11.596 7.208 8.073 1.00 4.60 105 SER A C 1
ATOM 1742 O O . SER A 1 105 ? 11.220 6.571 7.090 1.00 5.41 105 SER A O 1
ATOM 1750 N N . TYR A 1 106 ? 10.719 7.638 8.975 1.00 4.61 106 TYR A N 1
ATOM 1751 C CA . TYR A 1 106 ? 9.302 7.511 8.755 1.00 5.04 106 TYR A CA 1
ATOM 1752 C C . TYR A 1 106 ? 8.870 8.179 7.443 1.00 5.19 106 TYR A C 1
ATOM 1753 O O . TYR A 1 106 ? 8.075 7.612 6.688 1.00 5.58 106 TYR A O 1
ATOM 1771 N N . ASN A 1 107 ? 9.354 9.377 7.167 1.00 4.80 107 ASN A N 1
ATOM 1772 C CA . ASN A 1 107 ? 8.972 10.087 5.946 1.00 5.96 107 ASN A CA 1
ATOM 1773 C C . ASN A 1 107 ? 9.491 9.371 4.701 1.00 6.04 107 ASN A C 1
ATOM 1774 O O . ASN A 1 107 ? 8.810 9.354 3.672 1.00 7.01 107 ASN A O 1
ATOM 1785 N N . GLN A 1 108 ? 10.656 8.735 4.790 1.00 6.01 108 GLN A N 1
ATOM 1786 C CA . GLN A 1 108 ? 11.156 7.875 3.737 1.00 5.90 108 GLN A CA 1
ATOM 1787 C C . GLN A 1 108 ? 10.153 6.742 3.454 1.00 6.04 108 GLN A C 1
ATOM 1788 O O . GLN A 1 108 ? 9.788 6.472 2.308 1.00 6.57 108 GLN A O 1
ATOM 1802 N N . LEU A 1 109 ? 9.678 6.079 4.505 1.00 5.65 109 LEU A N 1
ATOM 1803 C CA . LEU A 1 109 ? 8.732 5.003 4.336 1.00 6.09 109 LEU A CA 1
ATOM 1804 C C . LEU A 1 109 ? 7.405 5.512 3.795 1.00 6.19 109 LEU A C 1
ATOM 1805 O O . LEU A 1 109 ? 6.751 4.825 3.009 1.00 6.25 109 LEU A O 1
ATOM 1821 N N . LYS A 1 110 ? 7.016 6.694 4.224 1.00 7.12 110 LYS A N 1
ATOM 1822 C CA . LYS A 1 110 ? 5.716 7.260 3.836 1.00 8.34 110 LYS A CA 1
ATOM 1823 C C . LYS A 1 110 ? 5.583 7.348 2.320 1.00 6.60 110 LYS A C 1
ATOM 1824 O O . LYS A 1 110 ? 4.575 6.943 1.728 1.00 7.52 110 LYS A O 1
ATOM 1843 N N . GLY A 1 111 ? 6.594 7.915 1.668 1.00 7.25 111 GLY A N 1
ATOM 1844 C CA . GLY A 1 111 ? 6.523 8.067 0.253 1.00 7.05 111 GLY A CA 1
ATOM 1845 C C . GLY A 1 111 ? 6.503 6.745 -0.460 1.00 6.07 111 GLY A C 1
ATOM 1846 O O . GLY A 1 111 ? 5.844 6.578 -1.469 1.00 6.97 111 GLY A O 1
ATOM 1850 N N . VAL A 1 112 ? 7.191 5.761 0.093 1.00 6.12 112 VAL A N 1
ATOM 1851 C CA . VAL A 1 112 ? 7.240 4.421 -0.498 1.00 6.21 112 VAL A CA 1
ATOM 1852 C C . VAL A 1 112 ? 5.911 3.720 -0.341 1.00 5.72 112 VAL A C 1
ATOM 1853 O O . VAL A 1 112 ? 5.441 3.094 -1.287 1.00 6.27 112 VAL A O 1
ATOM 1866 N N . ILE A 1 113 ? 5.261 3.833 0.807 1.00 5.22 113 ILE A N 1
ATOM 1867 C CA . ILE A 1 113 ? 3.923 3.246 0.981 1.00 5.67 113 ILE A CA 1
ATOM 1868 C C . ILE A 1 113 ? 2.964 3.820 -0.044 1.00 5.09 113 ILE A C 1
ATOM 1869 O O . ILE A 1 113 ? 2.235 3.098 -0.715 1.00 5.96 113 ILE A O 1
ATOM 1885 N N . LEU A 1 114 ? 2.942 5.140 -0.171 1.00 5.34 114 LEU A N 1
ATOM 1886 C CA . LEU A 1 114 ? 2.022 5.764 -1.113 1.00 5.58 114 LEU A CA 1
ATOM 1887 C C . LEU A 1 114 ? 2.337 5.367 -2.553 1.00 5.10 114 LEU A C 1
ATOM 1888 O O . LEU A 1 114 ? 1.420 5.128 -3.339 1.00 5.96 114 LEU A O 1
ATOM 1904 N N . ASP A 1 115 ? 3.612 5.228 -2.879 1.00 5.52 115 ASP A N 1
ATOM 1905 C CA . ASP A 1 115 ? 4.014 4.784 -4.187 1.00 6.07 115 ASP A CA 1
ATOM 1906 C C . ASP A 1 115 ? 3.490 3.361 -4.474 1.00 5.12 115 ASP A C 1
ATOM 1907 O O . ASP A 1 115 ? 2.951 3.082 -5.541 1.00 5.71 115 ASP A O 1
ATOM 1916 N N . VAL A 1 116 ? 3.678 2.458 -3.523 1.00 5.20 116 VAL A N 1
ATOM 1917 C CA . VAL A 1 116 ? 3.273 1.085 -3.713 1.00 5.84 116 VAL A CA 1
ATOM 1918 C C . VAL A 1 116 ? 1.758 0.993 -3.877 1.00 4.83 116 VAL A C 1
ATOM 1919 O O . VAL A 1 116 ? 1.269 0.289 -4.746 1.00 6.08 116 VAL A O 1
ATOM 1932 N N . LEU A 1 117 ? 0.994 1.673 -3.032 1.00 5.07 117 LEU A N 1
ATOM 1933 C CA . LEU A 1 117 ? -0.455 1.612 -3.073 1.00 6.09 117 LEU A CA 1
ATOM 1934 C C . LEU A 1 117 ? -1.003 2.236 -4.353 1.00 5.62 117 LEU A C 1
ATOM 1935 O O . LEU A 1 117 ? -1.966 1.725 -4.939 1.00 6.14 117 LEU A O 1
ATOM 1951 N N . THR A 1 118 ? -0.389 3.341 -4.782 1.00 5.61 118 THR A N 1
ATOM 1952 C CA . THR A 1 118 ? -0.810 4.000 -5.983 1.00 6.04 118 THR A CA 1
ATOM 1953 C C . THR A 1 118 ? -0.708 3.047 -7.166 1.00 6.11 118 THR A C 1
ATOM 1954 O O . THR A 1 118 ? -1.622 2.957 -7.980 1.00 6.78 118 THR A O 1
ATOM 1965 N N . ALA A 1 119 ? 0.398 2.328 -7.256 1.00 5.77 119 ALA A N 1
ATOM 1966 C CA . ALA A 1 119 ? 0.571 1.366 -8.326 1.00 6.03 119 ALA A CA 1
ATOM 1967 C C . ALA A 1 119 ? -0.352 0.182 -8.149 1.00 5.92 119 ALA A C 1
ATOM 1968 O O . ALA A 1 119 ? -1.010 -0.242 -9.090 1.00 6.68 119 ALA A O 1
ATOM 1975 N N . ALA A 1 120 ? -0.404 -0.389 -6.957 1.00 6.45 120 ALA A N 1
ATOM 1976 C CA . ALA A 1 120 ? -1.130 -1.634 -6.752 1.00 6.36 120 ALA A CA 1
ATOM 1977 C C . ALA A 1 120 ? -2.616 -1.466 -7.070 1.00 6.08 120 ALA A C 1
ATOM 1978 O O . ALA A 1 120 ? -3.223 -2.365 -7.683 1.00 7.35 120 ALA A O 1
ATOM 1985 N N . SER A 1 121 ? -3.217 -0.344 -6.691 1.00 5.85 121 SER A N 1
ATOM 1986 C CA . SER A 1 121 ? -4.642 -0.124 -6.910 1.00 6.80 121 SER A CA 1
ATOM 1987 C C . SER A 1 121 ? -4.919 0.832 -8.044 1.00 6.97 121 SER A C 1
ATOM 1988 O O . SER A 1 121 ? -6.068 1.244 -8.234 1.00 7.76 121 SER A O 1
ATOM 1996 N N . SER A 1 122 ? -3.898 1.199 -8.804 1.00 6.00 122 SER A N 1
ATOM 1997 C CA . SER A 1 122 ? -4.056 2.109 -9.936 1.00 7.04 122 SER A CA 1
ATOM 1998 C C . SER A 1 122 ? -4.806 3.354 -9.536 1.00 7.38 122 SER A C 1
ATOM 1999 O O . SER A 1 122 ? -5.795 3.734 -10.158 1.00 8.81 122 SER A O 1
ATOM 2007 N N . LEU A 1 123 ? -4.314 4.022 -8.494 1.00 6.34 123 LEU A N 1
ATOM 2008 C CA . LEU A 1 123 ? -4.979 5.197 -7.956 1.00 6.61 123 LEU A CA 1
ATOM 2009 C C . LEU A 1 123 ? -4.742 6.385 -8.858 1.00 7.02 123 LEU A C 1
ATOM 2010 O O . LEU A 1 123 ? -3.614 6.663 -9.210 1.00 7.78 123 LEU A O 1
ATOM 2026 N N . ASP A 1 124 ? -5.807 7.105 -9.187 1.00 6.13 124 ASP A N 1
ATOM 2027 C CA . ASP A 1 124 ? -5.662 8.384 -9.863 1.00 6.81 124 ASP A CA 1
ATOM 2028 C C . ASP A 1 124 ? -5.211 9.442 -8.849 1.00 5.97 124 ASP A C 1
ATOM 2029 O O . ASP A 1 124 ? -5.064 9.142 -7.678 1.00 6.40 124 ASP A O 1
ATOM 2038 N N . GLU A 1 125 ? -4.964 10.660 -9.324 1.00 6.58 125 GLU A N 1
ATOM 2039 C CA . GLU A 1 125 ? -4.412 11.645 -8.416 1.00 6.57 125 GLU A CA 1
ATOM 2040 C C . GLU A 1 125 ? -5.326 11.936 -7.256 1.00 6.27 125 GLU A C 1
ATOM 2041 O O . GLU A 1 125 ? -4.861 12.118 -6.144 1.00 6.63 125 GLU A O 1
ATOM 2053 N N . SER A 1 126 ? -6.631 12.031 -7.502 1.00 6.16 126 SER A N 1
ATOM 2054 C CA . SER A 1 126 ? -7.575 12.333 -6.438 1.00 6.41 126 SER A CA 1
ATOM 2055 C C . SER A 1 126 ? -7.623 11.198 -5.423 1.00 6.99 126 SER A C 1
ATOM 2056 O O . SER A 1 126 ? -7.702 11.441 -4.228 1.00 7.39 126 SER A O 1
ATOM 2064 N N . GLN A 1 127 ? -7.622 9.963 -5.911 1.00 6.45 127 GLN A N 1
ATOM 2065 C CA . GLN A 1 127 ? -7.650 8.790 -5.029 1.00 5.64 127 GLN A CA 1
ATOM 2066 C C . GLN A 1 127 ? -6.375 8.690 -4.217 1.00 5.72 127 GLN A C 1
ATOM 2067 O O . GLN A 1 127 ? -6.403 8.390 -3.037 1.00 6.37 127 GLN A O 1
ATOM 2092 N N . ALA A 1 128 ? -5.247 8.968 -4.852 1.00 5.73 128 ALA A N 1
ATOM 2093 C CA . ALA A 1 128 ? -3.963 8.980 -4.146 1.00 6.01 128 ALA A CA 1
ATOM 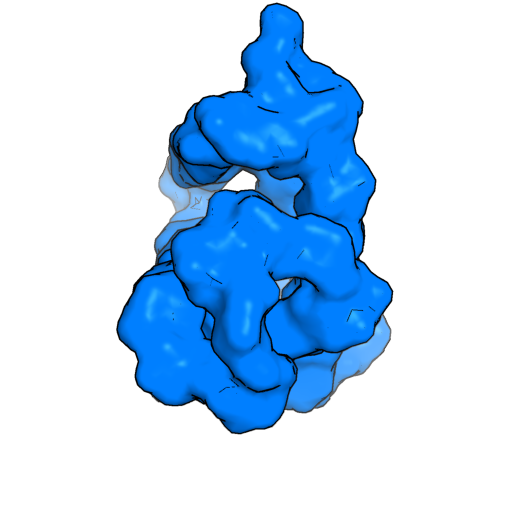2094 C C . ALA A 1 128 ? -3.963 10.060 -3.077 1.00 6.25 128 ALA A C 1
ATOM 2095 O O . ALA A 1 128 ? -3.423 9.861 -1.988 1.00 6.81 128 ALA A O 1
ATOM 2102 N N . ALA A 1 129 ? -4.574 11.226 -3.351 1.00 6.17 129 ALA A N 1
ATOM 2103 C CA . ALA A 1 129 ? -4.664 12.268 -2.374 1.00 6.82 129 ALA A CA 1
ATOM 2104 C C . ALA A 1 129 ? -5.485 11.856 -1.171 1.00 6.65 129 ALA A C 1
ATOM 2105 O O . ALA A 1 129 ? -5.145 12.206 -0.040 1.00 7.02 129 ALA A O 1
ATOM 2112 N N . THR A 1 130 ? -6.539 11.096 -1.382 1.00 6.42 130 THR A N 1
ATOM 2113 C CA . THR A 1 130 ? -7.346 10.611 -0.269 1.00 7.13 130 THR A CA 1
ATOM 2114 C C . THR A 1 130 ? -6.498 9.700 0.627 1.00 7.78 130 THR A C 1
ATOM 2115 O O . THR A 1 130 ? -6.536 9.813 1.834 1.00 8.32 130 THR A O 1
ATOM 2126 N N . TRP A 1 131 ? -5.748 8.798 -0.004 1.00 6.09 131 TRP A N 1
ATOM 2127 C CA . TRP A 1 131 ? -4.825 7.953 0.736 1.00 7.04 131 TRP A CA 1
ATOM 2128 C C . TRP A 1 131 ? -3.783 8.783 1.495 1.00 6.74 131 TRP A C 1
ATOM 2129 O O . TRP A 1 131 ? -3.461 8.486 2.646 1.00 7.43 131 TRP A O 1
ATOM 2150 N N . ALA A 1 132 ? -3.224 9.803 0.855 1.00 6.55 132 ALA A N 1
ATOM 2151 C CA . ALA A 1 132 ? -2.241 10.636 1.517 1.00 7.43 132 ALA A CA 1
ATOM 2152 C C . ALA A 1 132 ? -2.845 11.343 2.721 1.00 7.75 132 ALA A C 1
ATOM 2153 O O . ALA A 1 132 ? -2.125 11.570 3.701 1.00 8.60 132 ALA A O 1
ATOM 2160 N N . LYS A 1 133 ? -4.127 11.692 2.671 1.00 8.48 133 LYS A N 1
ATOM 2161 C CA . LYS A 1 133 ? -4.781 12.276 3.844 1.00 9.07 133 LYS A CA 1
ATOM 2162 C C . LYS A 1 133 ? -4.824 11.299 5.020 1.00 8.09 133 LYS A C 1
ATOM 2163 O O . LYS A 1 133 ? -4.577 11.701 6.169 1.00 8.68 133 LYS A O 1
ATOM 2182 N N . LEU A 1 134 ? -5.120 10.036 4.758 1.00 7.20 134 LEU A N 1
ATOM 2183 C CA . LEU A 1 134 ? -5.098 9.036 5.797 1.00 6.61 134 LEU A CA 1
ATOM 2184 C C . LEU A 1 134 ? -3.694 8.874 6.362 1.00 6.51 134 LEU A C 1
ATOM 2185 O O . LEU A 1 134 ? -3.483 8.865 7.565 1.00 6.64 134 LEU A O 1
ATOM 2201 N N . VAL A 1 135 ? -2.718 8.725 5.477 1.00 6.42 135 VAL A N 1
ATOM 2202 C CA . VAL A 1 135 ? -1.374 8.533 5.928 1.00 6.67 135 VAL A CA 1
ATOM 2203 C C . VAL A 1 135 ? -0.850 9.746 6.697 1.00 7.02 135 VAL A C 1
ATOM 2204 O O . VAL A 1 135 ? -0.158 9.591 7.719 1.00 7.37 135 VAL A O 1
ATOM 2217 N N . ASP A 1 136 ? -1.144 10.944 6.228 1.00 7.02 136 ASP A N 1
ATOM 2218 C CA . ASP A 1 136 ? -0.728 12.118 6.965 1.00 7.51 136 ASP A CA 1
ATOM 2219 C C . ASP A 1 136 ? -1.353 12.178 8.333 1.00 6.96 136 ASP A C 1
ATOM 2220 O O . ASP A 1 136 ? -0.717 12.598 9.305 1.00 7.31 136 ASP A O 1
ATOM 2229 N N . HIS A 1 137 ? -2.603 11.763 8.468 1.00 6.36 137 HIS A N 1
ATOM 2230 C CA . HIS A 1 137 ? -3.250 11.711 9.765 1.00 6.83 137 HIS A CA 1
ATOM 2231 C C . HIS A 1 137 ? -2.526 10.814 10.706 1.00 6.50 137 HIS A C 1
ATOM 2232 O O . HIS A 1 137 ? -2.211 11.173 11.850 1.00 7.09 137 HIS A O 1
ATOM 2247 N N . VAL A 1 138 ? -2.234 9.599 10.247 1.00 5.67 138 VAL A N 1
ATOM 2248 C CA . VAL A 1 138 ? -1.578 8.676 11.150 1.00 6.76 138 VAL A CA 1
ATOM 2249 C C . VAL A 1 138 ? -0.145 9.118 11.472 1.00 6.28 138 VAL A C 1
ATOM 2250 O O . VAL A 1 138 ? 0.322 8.914 12.570 1.00 6.88 138 VAL A O 1
ATOM 2263 N N . TYR A 1 139 ? 0.520 9.748 10.525 1.00 6.96 139 TYR A N 1
ATOM 2264 C CA . TYR A 1 139 ? 1.866 10.315 10.785 1.00 7.59 139 TYR A CA 1
ATOM 2265 C C . TYR A 1 139 ? 1.811 11.433 11.807 1.00 7.72 139 TYR A C 1
ATOM 2266 O O . TYR A 1 139 ? 2.759 11.580 12.601 1.00 8.08 139 TYR A O 1
ATOM 2284 N N . ALA A 1 140 ? 0.742 12.228 11.820 1.00 6.47 140 ALA A N 1
ATOM 2285 C CA . ALA A 1 140 ? 0.567 13.231 12.882 1.00 7.11 140 ALA A CA 1
ATOM 2286 C C . ALA A 1 140 ? 0.587 12.556 14.242 1.00 6.50 140 ALA A C 1
ATOM 2287 O O . ALA A 1 140 ? 1.176 13.076 15.178 1.00 7.23 140 ALA A O 1
ATOM 2291 N N . ILE A 1 141 ? -0.049 11.389 14.346 1.00 6.16 141 ILE A N 1
ATOM 2292 C CA . ILE A 1 141 ? -0.100 10.668 15.578 1.00 5.52 141 ILE A CA 1
ATOM 2293 C C . ILE A 1 141 ? 1.296 10.176 15.976 1.00 5.89 141 ILE A C 1
ATOM 2294 O O . ILE A 1 141 ? 1.744 10.343 17.131 1.00 5.69 141 ILE A O 1
ATOM 2310 N N . ILE A 1 142 ? 2.017 9.569 15.033 1.00 5.54 142 ILE A N 1
ATOM 2311 C CA . ILE A 1 142 ? 3.367 9.119 15.321 1.00 5.25 142 ILE A CA 1
ATOM 2312 C C . ILE A 1 142 ? 4.202 10.283 15.824 1.00 5.42 142 ILE A C 1
ATOM 2313 O O . ILE A 1 142 ? 4.972 10.202 16.794 1.00 5.37 142 ILE A O 1
ATOM 2329 N N . PHE A 1 143 ? 4.126 11.391 15.099 1.00 5.33 143 PHE A N 1
ATOM 2330 C CA . PHE A 1 143 ? 5.093 12.482 15.297 1.00 5.77 143 PHE A CA 1
ATOM 2331 C C . PHE A 1 143 ? 4.843 13.307 16.548 1.00 6.16 143 PHE A C 1
ATOM 2332 O O . PHE A 1 143 ? 5.758 13.993 17.008 1.00 7.15 143 PHE A O 1
ATOM 2349 N N . LYS A 1 144 ? 3.675 13.177 17.156 1.00 6.01 144 LYS A N 1
ATOM 2350 C CA . LYS A 1 144 ? 3.461 13.788 18.472 1.00 6.57 144 LYS A CA 1
ATOM 2351 C C . LYS A 1 144 ? 3.971 12.893 19.587 1.00 6.48 144 LYS A C 1
ATOM 2352 O O . LYS A 1 144 ? 3.814 13.261 20.740 1.00 8.20 144 LYS A O 1
ATOM 2371 N N . ALA A 1 145 ? 4.570 11.738 19.275 1.00 5.90 145 ALA A N 1
ATOM 2372 C CA . ALA A 1 145 ? 5.105 10.854 20.273 1.00 6.24 145 ALA A CA 1
ATOM 2373 C C . ALA A 1 145 ? 6.640 10.760 20.291 1.00 5.73 145 ALA A C 1
ATOM 2374 O O . ALA A 1 145 ? 7.174 10.098 21.184 1.00 6.81 145 ALA A O 1
ATOM 2381 N N . ILE A 1 146 ? 7.347 11.380 19.336 1.00 5.41 146 ILE A N 1
ATOM 2382 C CA . ILE A 1 146 ? 8.797 11.272 19.222 1.00 5.79 146 ILE A CA 1
ATOM 2383 C C . ILE A 1 146 ? 9.384 12.608 18.872 1.00 5.17 146 ILE A C 1
ATOM 2384 O O . ILE A 1 146 ? 8.725 13.489 18.342 1.00 5.88 146 ILE A O 1
ATOM 2400 N N . ASP A 1 147 ? 10.669 12.743 19.183 1.00 5.45 147 ASP A N 1
ATOM 2401 C CA . ASP A 1 147 ? 11.478 13.834 18.677 1.00 6.07 147 ASP A CA 1
ATOM 2402 C C . ASP A 1 147 ? 11.945 13.535 17.252 1.00 5.76 147 ASP A C 1
ATOM 2403 O O . ASP A 1 147 ? 11.624 12.489 16.693 1.00 5.92 147 ASP A O 1
ATOM 2412 N N . ASP A 1 148 ? 12.668 14.478 16.665 1.00 5.69 148 ASP A N 1
ATOM 2413 C CA . ASP A 1 148 ? 13.053 14.316 15.272 1.00 6.63 148 ASP A CA 1
ATOM 2414 C C . ASP A 1 148 ? 13.893 13.046 15.078 1.00 5.43 148 ASP A C 1
ATOM 2415 O O . ASP A 1 148 ? 13.928 12.505 13.976 1.00 5.85 148 ASP A O 1
ATOM 2424 N N . ASP A 1 149 ? 14.674 12.622 16.070 1.00 6.03 149 ASP A N 1
ATOM 2425 C CA . ASP A 1 149 ? 15.551 11.472 15.94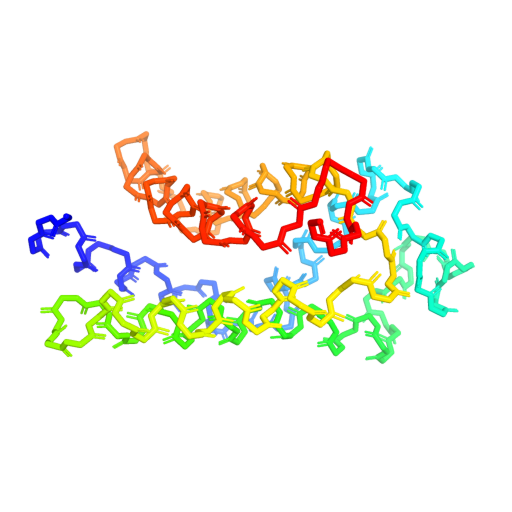5 1.00 5.91 149 ASP A CA 1
ATOM 2426 C C . ASP A 1 149 ? 14.907 10.161 16.345 1.00 5.27 149 ASP A C 1
ATOM 2427 O O . ASP A 1 149 ? 15.524 9.098 16.201 1.00 6.45 149 ASP A O 1
ATOM 2436 N N . GLY A 1 150 ? 13.645 10.202 16.774 1.00 4.90 150 GLY A N 1
ATOM 2437 C CA . GLY A 1 150 ? 12.971 8.989 17.181 1.00 5.43 150 GLY A CA 1
ATOM 2438 C C . GLY A 1 150 ? 13.055 8.603 18.618 1.00 5.30 150 GLY A C 1
ATOM 2439 O O . GLY A 1 150 ? 12.625 7.523 18.975 1.00 5.72 150 GLY A O 1
ATOM 2443 N N . ASN A 1 151 ? 13.569 9.478 19.464 1.00 5.08 151 ASN A N 1
ATOM 2444 C CA . ASN A 1 151 ? 13.512 9.266 20.883 1.00 5.16 151 ASN A CA 1
ATOM 2445 C C . ASN A 1 151 ? 12.165 9.692 21.441 1.00 4.77 151 ASN A C 1
ATOM 2446 O O . ASN A 1 151 ? 11.399 10.392 20.776 1.00 5.91 151 ASN A O 1
ATOM 2457 N N . ALA A 1 152 ? 11.898 9.312 22.663 1.00 5.17 152 ALA A N 1
ATOM 2458 C CA . ALA A 1 152 ? 10.766 9.866 23.355 1.00 5.26 152 ALA A CA 1
ATOM 2459 C C . ALA A 1 152 ? 10.936 11.391 23.452 1.00 5.68 152 ALA A C 1
ATOM 2460 O O . ALA A 1 152 ? 12.057 11.898 23.485 1.00 7.84 152 ALA A O 1
ATOM 2467 N N . LYS A 1 153 ? 9.852 12.130 23.495 1.00 6.91 153 LYS A N 1
ATOM 2468 C CA . LYS A 1 153 ? 9.970 13.593 23.580 1.00 8.71 153 LYS A CA 1
ATOM 2469 C C . LYS A 1 15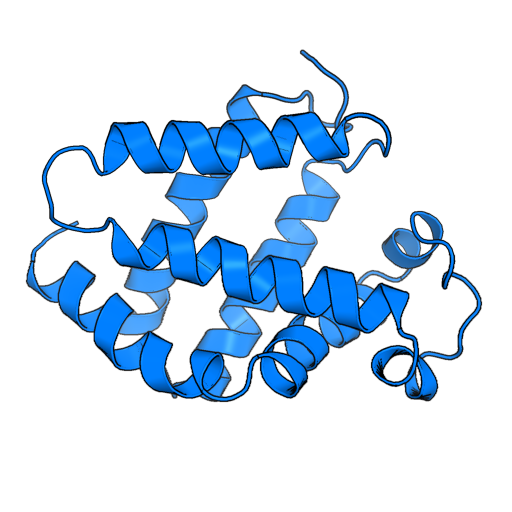3 ? 10.755 14.124 24.772 1.00 9.97 153 LYS A C 1
ATOM 2470 O O . LYS A 1 153 ? 10.704 13.555 25.852 1.00 10.61 153 LYS A O 1
#

GO terms:
  GO:0005506 iron ion binding (F, IDA)
  GO:0005886 plasma membrane (C, IDA)
  GO:0019825 oxygen binding (F, IDA)
  GO:0015671 oxygen transport (P, IC)

B-factor: mean 11.14, std 6.81, range [4.11, 44.44]

Nearest PDB structures (foldseek):
  2bk9-assembly1_A  TM=1.007E+00  e=2.084E-20  Drosophila melanogaster
  2g3h-assembly1_A  TM=9.884E-01  e=3.473E-19  Drosophila melanogaster
  2c0k-assembly2_B  TM=9.153E-01  e=5.710E-09  Gasterophilus intestinalis
  1x46-assembly1_A  TM=8.859E-01  e=2.072E-05  Tokunagayusurika akamusi
  2oif-assembly1_F  TM=8.003E-01  e=4.961E-05  Hordeum vulgare

Sequence (153 aa):
MNSDEVQLIKKTWEIPVATPTDSGAAILTQFFNRFPSNLEKFPFRDVPLEELSGNARFRAHAGRIIRVFDESIQVLGQDGDLEKLDEIWTKIAVSHIPRTVSKESYNQLKGVILDVLTAASSLDESQAATWAKLVDHVYAIIFKAIDDDGNAK

InterPro domains:
  IPR000971 Globin [PF00042] (26-140)
  IPR000971 Globin [PS01033] (1-147)
  IPR009050 Globin-like superfamily [SSF46458] (1-147)
  IPR012292 Globin/Protoglobin [G3DSA:1.10.490.10] (1-153)
  IPR044399 Myoglobin-like, M family globin domain [cd01040] (9-142)

Radius of gyration: 15.21 Å; Cα contacts (8 Å, |Δi|>4): 149; chains: 1; bounding box: 42×29×34 Å

Solvent-accessible surface area: 8273 Å² total; per-residue (Å²): 96,82,98,118,39,17,100,40,0,72,103,20,10,89,104,3,39,77,69,44,87,99,11,0,15,42,2,1,41,31,14,1,94,147,59,75,80,11,20,103,82,37,90,6,96,127,38,63,80,141,98,0,54,58,41,64,161,0,102,36,38,3,6,151,17,3,130,29,7,37,95,0,6,107,23,13,50,121,142,26,40,110,120,101,4,50,123,37,14,45,146,38,0,76,66,44,38,95,135,58,21,26,37,120,14,15,69,33,24,46,42,3,4,35,73,16,4,47,76,44,16,96,15,80,160,83,54,24,55,12,3,28,96,6,0,69,78,0,8,42,9,1,41,127,20,2,47,102,92,1,59,59,170

Secondary structure (DSSP, 8-state):
--HHHHHHHHHHHHHHHT-HHHHHHHHHHHHHHH-GGGGGGSTTTTS-GGGGGG-HHHHHHHHHHHHHHHHHHHHTTSTTHHHHHHHHHHHHHHHHGGGT--HHHHHHHHHHHHHHHHHHTT--HHHHHHHHHHHHHHHHHHHTSB-TTSSB-

Foldseek 3Di:
DDPVLLVLCVVLLCQLLVPLLVLLLQLVLVLCVVPVVVLVLDPCNPPDSVCQSVDPVSSVVSSVVSVLVVQLSVLPPDPCNLVVLLVSLLVVLVVCQVSQCFLVSVVSSLVSNLVSSCVRSVDDPVSSVSVNVSSVSSSVSSPVQADRRSHGD

CATH classification: 1.10.490.10